Protein AF-A0A8J9X921-F1 (afdb_monomer)

Nearest PDB structures (foldseek):
  6xmj-assembly1_E  TM=9.086E-01  e=8.113E-04  Homo sapiens
  1j2p-assembly1_B  TM=8.891E-01  e=6.718E-04  Archaeoglobus fulgidus
  6z46-assembly1_Q  TM=9.374E-01  e=1.522E-03  Sulfolobus acidocaldarius
  8tm5-assembly1_D  TM=8.667E-01  e=5.924E-04  Homo sapiens
  8rvp-assembly1_G  TM=8.456E-01  e=6.718E-04  Saccharomyces cerevisiae

Structure (mmCIF, N/CA/C/O backbone):
data_AF-A0A8J9X921-F1
#
_entry.id   AF-A0A8J9X921-F1
#
loop_
_atom_site.group_PDB
_atom_site.id
_atom_site.type_symbol
_atom_site.label_atom_id
_atom_site.label_alt_id
_atom_site.label_comp_id
_atom_site.label_asym_id
_atom_site.label_entity_id
_atom_site.label_seq_id
_atom_site.pdbx_PDB_ins_code
_atom_site.Cartn_x
_atom_site.Cartn_y
_atom_site.Cartn_z
_atom_site.occupancy
_atom_site.B_iso_or_equiv
_atom_site.auth_seq_id
_atom_site.auth_comp_id
_atom_site.auth_asym_id
_atom_site.auth_atom_id
_atom_site.pdbx_PDB_model_num
ATOM 1 N N . MET A 1 1 ? 23.218 -2.780 -28.772 1.00 43.16 1 MET A N 1
ATOM 2 C CA . MET A 1 1 ? 23.100 -1.415 -28.214 1.00 43.16 1 MET A CA 1
ATOM 3 C C . MET A 1 1 ? 22.840 -1.559 -26.722 1.00 43.16 1 MET A C 1
ATOM 5 O O . MET A 1 1 ? 21.691 -1.705 -26.335 1.00 43.16 1 MET A O 1
ATOM 9 N N . GLY A 1 2 ? 23.903 -1.697 -25.925 1.00 48.72 2 GLY A N 1
ATOM 10 C CA . GLY A 1 2 ? 23.833 -2.260 -24.569 1.00 48.72 2 GLY A CA 1
ATOM 11 C C . GLY A 1 2 ? 24.239 -1.334 -23.420 1.00 48.72 2 GLY A C 1
ATOM 12 O O . GLY A 1 2 ? 24.101 -1.748 -22.281 1.00 48.72 2 GLY A O 1
ATOM 13 N N . ASP A 1 3 ? 24.670 -0.093 -23.673 1.00 47.94 3 ASP A N 1
ATOM 14 C CA . ASP A 1 3 ? 25.405 0.679 -22.649 1.00 47.94 3 ASP A CA 1
ATOM 15 C C . ASP A 1 3 ? 24.715 1.958 -22.143 1.00 47.94 3 ASP A C 1
ATOM 17 O O . ASP A 1 3 ? 25.296 2.706 -21.364 1.00 47.94 3 ASP A O 1
ATOM 21 N N . SER A 1 4 ? 23.462 2.231 -22.522 1.00 54.62 4 SER A N 1
ATOM 22 C CA . SER A 1 4 ? 22.727 3.420 -22.042 1.00 54.62 4 SER A CA 1
ATOM 23 C C . SER A 1 4 ? 21.691 3.132 -20.949 1.00 54.62 4 SER A C 1
ATOM 25 O O . SER A 1 4 ? 21.046 4.057 -20.466 1.00 54.62 4 SER A O 1
ATOM 27 N N . ALA A 1 5 ? 21.503 1.866 -20.562 1.00 54.72 5 ALA A N 1
ATOM 28 C CA . ALA A 1 5 ? 20.470 1.460 -19.602 1.00 54.72 5 ALA A CA 1
ATOM 29 C C . ALA A 1 5 ? 20.944 1.444 -18.136 1.00 54.72 5 ALA A C 1
ATOM 31 O O . ALA A 1 5 ? 20.113 1.350 -17.237 1.00 54.72 5 ALA A O 1
ATOM 32 N N . TYR A 1 6 ? 22.254 1.549 -17.883 1.00 49.69 6 TYR A N 1
ATOM 33 C CA . TYR A 1 6 ? 22.843 1.264 -16.566 1.00 49.69 6 TYR A CA 1
ATOM 34 C C . TYR A 1 6 ? 23.628 2.415 -15.925 1.00 49.69 6 TYR A C 1
ATOM 36 O O . TYR A 1 6 ? 24.435 2.189 -15.029 1.00 49.69 6 TYR A O 1
ATOM 44 N N . SER A 1 7 ? 23.372 3.664 -16.317 1.00 49.88 7 SER A N 1
ATOM 45 C CA . SER A 1 7 ? 23.903 4.811 -15.572 1.00 49.88 7 SER A CA 1
ATOM 46 C C . SER A 1 7 ? 22.968 6.011 -15.664 1.00 49.88 7 SER A C 1
ATOM 48 O O . SER A 1 7 ? 23.216 6.986 -16.368 1.00 49.88 7 SER A O 1
ATOM 50 N N . PHE A 1 8 ? 21.836 5.922 -14.971 1.00 61.16 8 PHE A N 1
ATOM 51 C CA . PHE A 1 8 ? 21.059 7.100 -14.609 1.00 61.16 8 PHE A CA 1
ATOM 52 C C . PHE A 1 8 ? 21.056 7.150 -13.090 1.00 61.16 8 PHE A C 1
ATOM 54 O O . PHE A 1 8 ? 20.586 6.215 -12.443 1.00 61.16 8 PHE A O 1
ATOM 61 N N . SER A 1 9 ? 21.624 8.209 -12.511 1.00 70.94 9 SER A N 1
ATOM 62 C CA . SER A 1 9 ? 21.480 8.431 -11.076 1.00 70.94 9 SER A CA 1
ATOM 63 C C . SER A 1 9 ? 19.980 8.400 -10.748 1.00 70.94 9 SER A C 1
ATOM 65 O O . SER A 1 9 ? 19.173 9.045 -11.427 1.00 70.94 9 SER A O 1
ATOM 67 N N . LEU A 1 10 ? 19.608 7.596 -9.746 1.00 74.69 10 LEU A N 1
ATOM 68 C CA . LEU A 1 10 ? 18.217 7.276 -9.386 1.00 74.69 10 LEU A CA 1
ATOM 69 C C . LEU A 1 10 ? 17.391 8.522 -9.025 1.00 74.69 10 LEU A C 1
ATOM 71 O O . LEU A 1 10 ? 16.164 8.485 -9.020 1.00 74.69 10 LEU A O 1
ATOM 75 N N . THR A 1 11 ? 18.071 9.635 -8.762 1.00 80.75 11 THR A N 1
ATOM 76 C CA . THR A 1 11 ? 17.508 10.927 -8.369 1.00 80.75 11 THR A CA 1
ATOM 77 C C . THR A 1 11 ? 17.832 12.040 -9.373 1.00 80.75 11 THR A C 1
ATOM 79 O O . THR A 1 11 ? 17.720 13.220 -9.050 1.00 80.75 11 THR A O 1
ATOM 82 N N . THR A 1 12 ? 18.229 11.699 -10.604 1.00 84.31 12 THR A N 1
ATOM 83 C CA . THR A 1 12 ? 18.520 12.697 -11.646 1.00 84.31 12 THR A CA 1
ATOM 84 C C . THR A 1 12 ? 17.244 13.246 -12.274 1.00 84.31 12 THR A C 1
ATOM 86 O O . THR A 1 12 ? 16.385 12.501 -12.751 1.00 84.31 12 THR A O 1
ATOM 89 N N . PHE A 1 13 ? 17.159 14.573 -12.345 1.00 87.06 13 PHE A N 1
ATOM 90 C CA . PHE A 1 13 ? 16.101 15.268 -13.067 1.00 87.06 13 PHE A CA 1
ATOM 91 C C . PHE A 1 13 ? 16.261 15.125 -14.587 1.00 87.06 13 PHE A C 1
ATOM 93 O O . PHE A 1 13 ? 17.347 15.268 -15.146 1.00 87.06 13 PHE A O 1
ATOM 100 N N . SER A 1 14 ? 15.149 14.880 -15.276 1.00 85.12 14 SER A N 1
ATOM 101 C CA . SER A 1 14 ? 15.068 14.972 -16.735 1.00 85.12 14 SER A CA 1
ATOM 102 C C . SER A 1 14 ? 15.237 16.413 -17.217 1.00 85.12 14 SER A C 1
ATOM 104 O O . SER A 1 14 ? 15.064 17.367 -16.460 1.00 85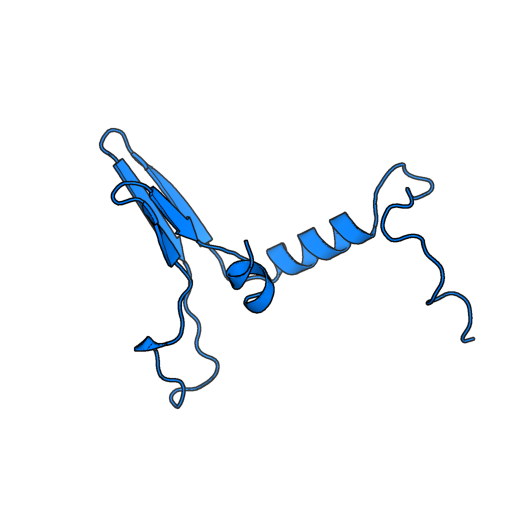.12 14 SER A O 1
ATOM 106 N N . ARG A 1 15 ? 15.435 16.588 -18.530 1.00 85.44 15 ARG A N 1
ATOM 107 C CA . ARG A 1 15 ? 15.433 17.911 -19.187 1.00 85.44 15 ARG A CA 1
ATOM 108 C C . ARG A 1 15 ? 14.131 18.704 -18.986 1.00 85.44 15 ARG A C 1
ATOM 110 O O . ARG A 1 15 ? 14.116 19.904 -19.212 1.00 85.44 15 ARG A O 1
ATOM 117 N N . THR A 1 16 ? 13.056 18.035 -18.566 1.00 88.62 16 THR A N 1
ATOM 118 C CA . THR A 1 16 ? 11.751 18.642 -18.252 1.00 88.62 16 THR A CA 1
ATOM 119 C C . THR A 1 16 ? 11.549 18.926 -16.758 1.00 88.62 16 THR A C 1
ATOM 121 O O . THR A 1 16 ? 10.464 19.331 -16.360 1.00 88.62 16 THR A O 1
ATOM 124 N N . GLY A 1 17 ? 12.562 18.691 -15.913 1.00 88.50 17 GLY A N 1
ATOM 125 C CA . GLY A 1 17 ? 12.476 18.911 -14.464 1.00 88.50 17 GLY A CA 1
ATOM 126 C C . GLY A 1 17 ? 11.742 17.810 -13.690 1.00 88.50 17 GLY A C 1
ATOM 127 O O . GLY A 1 17 ? 11.422 17.989 -12.522 1.00 88.50 17 GLY A O 1
ATOM 128 N N . LYS A 1 18 ? 11.483 16.656 -14.316 1.00 85.44 18 LYS A N 1
ATOM 129 C CA . LYS A 1 18 ? 10.824 15.496 -13.687 1.00 85.44 18 LYS A CA 1
ATOM 130 C C . LYS A 1 18 ? 11.812 14.406 -13.291 1.00 85.44 18 LYS A C 1
ATOM 132 O O . LYS A 1 18 ? 12.735 14.132 -14.059 1.00 85.44 18 LYS A O 1
ATOM 137 N N . LEU A 1 19 ? 11.568 13.734 -12.166 1.00 89.88 19 LEU A N 1
ATOM 138 C CA . LEU A 1 19 ? 12.273 12.511 -11.771 1.00 89.88 19 LEU A CA 1
ATOM 139 C C . LEU A 1 19 ? 11.594 11.295 -12.407 1.00 89.88 19 LEU A C 1
ATOM 141 O O . LEU A 1 19 ? 10.515 10.895 -11.976 1.00 89.88 19 LEU A O 1
ATOM 145 N N . LEU A 1 20 ? 12.227 10.686 -13.417 1.00 87.62 20 LEU A N 1
ATOM 146 C CA . LEU A 1 20 ? 11.609 9.564 -14.140 1.00 87.62 20 LEU A CA 1
ATOM 147 C C . LEU A 1 20 ? 11.315 8.366 -13.227 1.00 87.62 20 LEU A C 1
ATOM 149 O O . LEU A 1 20 ? 10.299 7.707 -13.409 1.00 87.62 20 LEU A O 1
ATOM 153 N N . GLN A 1 21 ? 12.159 8.111 -12.223 1.00 88.12 21 GLN A N 1
ATOM 154 C CA . GLN A 1 21 ? 11.941 7.013 -11.275 1.00 88.12 21 GLN A CA 1
ATOM 155 C C . GLN A 1 21 ? 10.637 7.176 -10.478 1.00 88.12 21 GLN A C 1
ATOM 157 O O . GLN A 1 21 ? 9.927 6.200 -10.256 1.00 88.12 21 GLN A O 1
ATOM 162 N N . ILE A 1 22 ? 10.266 8.411 -10.118 1.00 90.75 22 ILE A N 1
ATOM 163 C CA . ILE A 1 22 ? 8.993 8.691 -9.440 1.00 90.75 22 ILE A CA 1
ATOM 164 C C . ILE A 1 22 ? 7.814 8.477 -10.390 1.00 90.75 22 ILE A C 1
ATOM 166 O O . ILE A 1 22 ? 6.813 7.883 -10.005 1.00 90.75 22 ILE A O 1
ATOM 170 N N . GLU A 1 23 ? 7.941 8.900 -11.646 1.00 90.06 23 GLU A N 1
ATOM 171 C CA . GLU A 1 23 ? 6.904 8.684 -12.663 1.00 90.06 23 GLU A CA 1
ATOM 172 C C . GLU A 1 23 ? 6.674 7.179 -12.912 1.00 90.06 23 GLU A C 1
ATOM 174 O O . GLU A 1 23 ? 5.535 6.723 -13.027 1.00 90.06 23 GLU A O 1
ATOM 179 N N . TYR A 1 24 ? 7.736 6.367 -12.924 1.00 89.69 24 TYR A N 1
ATOM 180 C CA . TYR A 1 24 ? 7.611 4.908 -13.002 1.00 89.69 24 TYR A CA 1
ATOM 181 C C . TYR A 1 24 ? 6.947 4.306 -11.759 1.00 89.69 24 TYR A C 1
ATOM 183 O O . TYR A 1 24 ? 6.086 3.435 -11.901 1.00 89.69 24 TYR A O 1
ATOM 191 N N . ALA A 1 25 ? 7.274 4.795 -10.561 1.00 91.31 25 ALA A N 1
ATOM 192 C CA . ALA A 1 25 ? 6.621 4.360 -9.329 1.00 91.31 25 ALA A CA 1
ATOM 193 C C . ALA A 1 25 ? 5.118 4.697 -9.324 1.00 91.31 25 ALA A C 1
ATOM 195 O O . ALA A 1 25 ? 4.295 3.842 -8.996 1.00 91.31 25 ALA A O 1
ATOM 196 N N . LEU A 1 26 ? 4.735 5.897 -9.771 1.00 93.50 26 LEU A N 1
ATOM 197 C CA . LEU A 1 26 ? 3.328 6.292 -9.904 1.00 93.50 26 LEU A CA 1
ATOM 198 C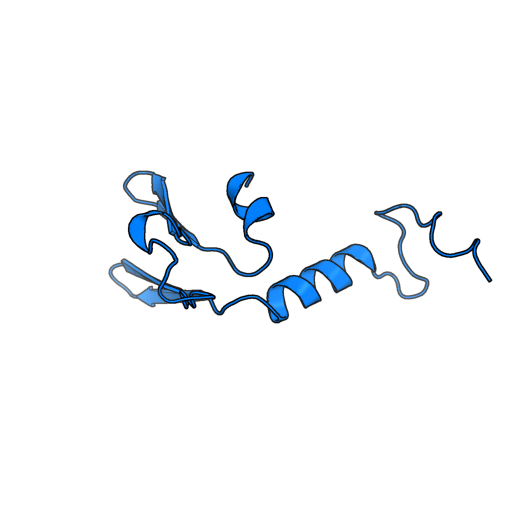 C . LEU A 1 26 ? 2.574 5.392 -10.891 1.00 93.50 26 LEU A C 1
ATOM 200 O O . LEU A 1 26 ? 1.452 4.971 -10.607 1.00 93.50 26 LEU A O 1
ATOM 204 N N . ASN A 1 27 ? 3.204 5.020 -12.008 1.00 92.44 27 ASN A N 1
ATOM 205 C CA . ASN A 1 27 ? 2.628 4.056 -12.947 1.00 92.44 27 ASN A CA 1
ATOM 206 C C . ASN A 1 27 ? 2.462 2.658 -12.325 1.00 92.44 27 ASN A C 1
ATOM 208 O O . ASN A 1 27 ? 1.477 1.974 -12.607 1.00 92.44 27 ASN A O 1
ATOM 212 N N . ALA A 1 28 ? 3.383 2.221 -11.461 1.00 91.12 28 ALA A N 1
ATOM 213 C CA . ALA A 1 28 ? 3.236 0.961 -10.733 1.00 91.12 28 ALA A CA 1
ATOM 214 C C . ALA A 1 28 ? 2.052 1.002 -9.749 1.00 91.12 28 ALA A C 1
ATOM 216 O O . ALA A 1 28 ? 1.295 0.036 -9.665 1.00 91.12 28 ALA A O 1
ATOM 217 N N . VAL A 1 29 ? 1.837 2.131 -9.063 1.00 93.56 29 VAL A N 1
ATOM 218 C CA . VAL A 1 29 ? 0.672 2.338 -8.182 1.00 93.56 29 VAL A CA 1
ATOM 219 C C . VAL A 1 29 ? -0.636 2.370 -8.976 1.00 93.56 29 VAL A C 1
ATOM 221 O O . VAL A 1 29 ? -1.621 1.774 -8.540 1.00 93.56 29 VAL A O 1
ATOM 224 N N . ALA A 1 30 ? -0.650 3.001 -10.155 1.00 92.50 30 ALA A N 1
ATOM 225 C CA . ALA A 1 30 ? -1.825 3.058 -11.030 1.00 92.50 30 ALA A CA 1
ATOM 226 C C . ALA A 1 30 ? -2.245 1.675 -11.564 1.00 92.50 30 ALA A C 1
ATOM 228 O O . ALA A 1 30 ? -3.433 1.410 -11.727 1.00 92.50 30 ALA A O 1
ATOM 229 N N . ASN A 1 31 ? -1.278 0.779 -11.791 1.00 89.81 31 ASN A N 1
ATOM 230 C CA . ASN A 1 31 ? -1.526 -0.632 -12.123 1.00 89.81 31 ASN A CA 1
ATOM 231 C C . ASN A 1 31 ? -1.782 -1.511 -10.884 1.00 89.81 31 ASN A C 1
ATOM 233 O O . ASN A 1 31 ? -2.087 -2.703 -11.004 1.00 89.81 31 ASN A O 1
ATOM 237 N N . GLY A 1 32 ? -1.636 -0.932 -9.693 1.00 89.56 32 GLY A N 1
ATOM 238 C CA . GLY A 1 32 ? -1.959 -1.558 -8.428 1.00 89.56 32 GLY A CA 1
ATOM 239 C C . GLY A 1 32 ? -3.452 -1.843 -8.293 1.00 89.56 32 GLY A C 1
ATOM 240 O O . GLY A 1 32 ? -4.305 -1.390 -9.053 1.00 89.56 32 GLY A O 1
ATOM 241 N N . ARG A 1 33 ? -3.784 -2.652 -7.293 1.00 91.50 33 ARG A N 1
ATOM 242 C CA . ARG A 1 33 ? -5.1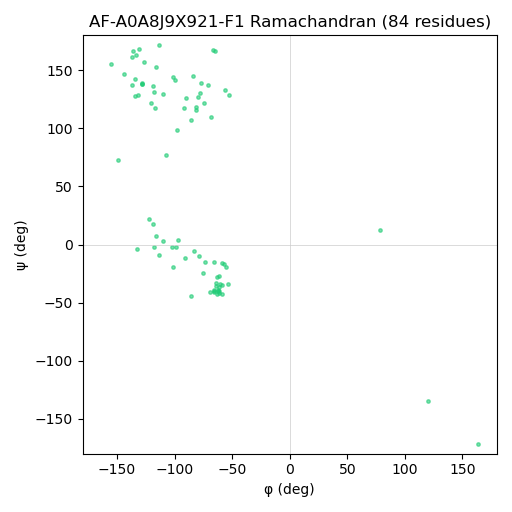78 -2.950 -6.965 1.00 91.50 33 ARG A CA 1
ATOM 243 C C . ARG A 1 33 ? -5.795 -1.774 -6.225 1.00 91.50 33 ARG A C 1
ATOM 245 O O . ARG A 1 33 ? -5.182 -1.241 -5.307 1.00 91.50 33 ARG A O 1
ATOM 252 N N . THR A 1 34 ? -7.038 -1.459 -6.561 1.00 93.50 34 THR A N 1
ATOM 253 C CA . THR A 1 34 ? -7.760 -0.328 -5.986 1.00 93.50 34 THR A CA 1
ATOM 254 C C . THR A 1 34 ? -7.829 -0.401 -4.461 1.00 93.50 34 THR A C 1
ATOM 256 O O . THR A 1 34 ? -8.185 -1.427 -3.873 1.00 93.50 34 THR A O 1
ATOM 259 N N . ALA A 1 35 ? -7.517 0.725 -3.833 1.00 94.38 35 ALA A N 1
ATOM 260 C CA . ALA A 1 35 ? -7.743 0.999 -2.427 1.00 94.38 35 ALA A CA 1
ATOM 261 C C . ALA A 1 35 ? -8.494 2.334 -2.318 1.00 94.38 35 ALA A C 1
ATOM 263 O O . ALA A 1 35 ? -8.217 3.262 -3.078 1.00 94.38 35 ALA A O 1
ATOM 264 N N . LEU A 1 36 ? -9.471 2.409 -1.418 1.00 95.31 36 LEU A N 1
ATOM 265 C CA . LEU A 1 36 ? -10.364 3.549 -1.234 1.00 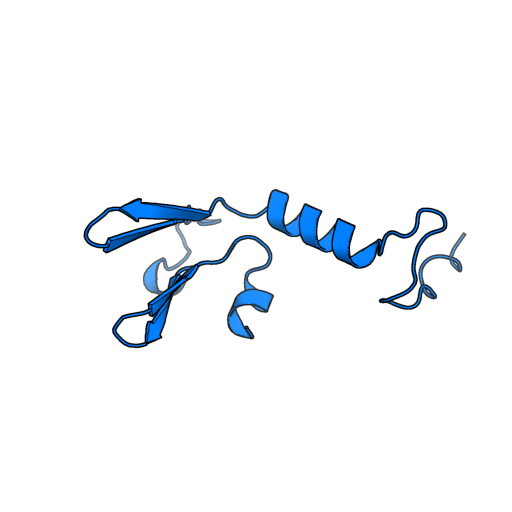95.31 36 LEU A CA 1
ATOM 266 C C . LEU A 1 36 ? -10.536 3.830 0.258 1.00 95.31 36 LEU A C 1
ATOM 268 O O . LEU A 1 36 ? -10.749 2.911 1.046 1.00 95.31 36 LEU A O 1
ATOM 272 N N . GLY A 1 37 ? -10.502 5.108 0.623 1.00 96.19 37 GLY A N 1
ATOM 273 C CA . GLY A 1 37 ? -10.902 5.595 1.938 1.00 96.19 37 GLY A CA 1
ATOM 274 C C . GLY A 1 37 ? -12.070 6.569 1.813 1.00 96.19 37 GLY A C 1
ATOM 275 O O . GLY A 1 37 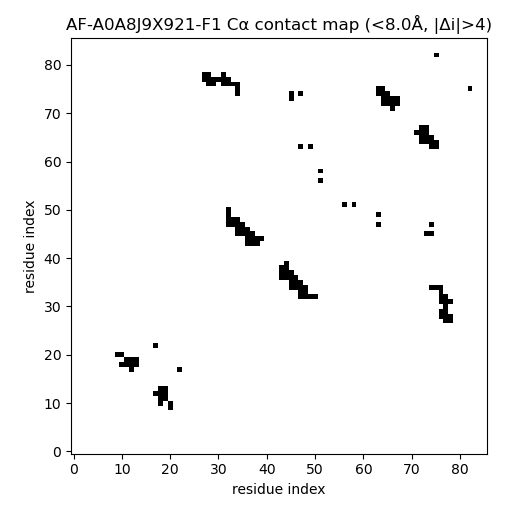? -12.054 7.438 0.943 1.00 96.19 37 GLY A O 1
ATOM 276 N N . ILE A 1 38 ? -13.073 6.438 2.678 1.00 97.06 38 ILE A N 1
ATOM 277 C CA . ILE A 1 38 ? -14.209 7.357 2.788 1.00 97.06 38 ILE A CA 1
ATOM 278 C C . ILE A 1 38 ? -14.215 7.928 4.202 1.00 97.06 38 ILE A C 1
ATOM 280 O O . ILE A 1 38 ? -14.311 7.186 5.178 1.00 97.06 38 ILE A O 1
ATOM 284 N N . CYS A 1 39 ? -14.131 9.252 4.304 1.00 96.75 39 CYS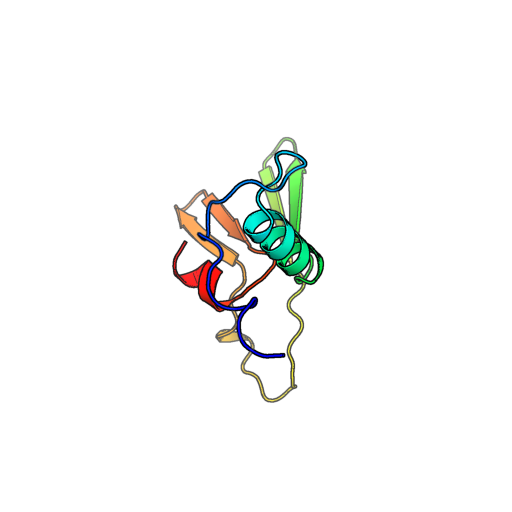 A N 1
ATOM 285 C CA . CYS A 1 39 ? -14.282 9.969 5.564 1.00 96.75 39 CYS A CA 1
ATOM 286 C C . CYS A 1 39 ? -15.757 10.336 5.770 1.00 96.75 39 CYS A C 1
ATOM 288 O O . CYS A 1 39 ? -16.374 10.951 4.898 1.00 96.75 39 CYS A O 1
ATOM 290 N N . ALA A 1 40 ? -16.313 9.950 6.913 1.00 96.81 40 ALA A N 1
ATOM 291 C CA . ALA A 1 40 ? -17.649 10.309 7.368 1.00 96.81 40 ALA A CA 1
ATOM 292 C C . ALA A 1 40 ? -17.550 11.193 8.622 1.00 96.81 40 ALA A C 1
ATOM 294 O O . ALA A 1 40 ? -16.478 11.364 9.196 1.00 96.81 40 ALA A O 1
ATOM 295 N N . LYS A 1 41 ? -18.679 11.757 9.068 1.00 97.00 41 LYS A N 1
ATOM 296 C CA . LYS A 1 41 ? -18.714 12.587 10.288 1.00 97.00 41 LYS A CA 1
ATOM 297 C C . LYS A 1 41 ? -18.242 11.830 11.531 1.00 97.00 41 LYS A C 1
ATOM 299 O O . LYS A 1 41 ? -17.596 12.418 12.390 1.00 97.00 41 LYS A O 1
ATOM 304 N N . ASP A 1 42 ? -18.543 10.537 11.582 1.00 95.38 42 ASP A N 1
ATOM 305 C CA . ASP A 1 42 ? -18.429 9.733 12.798 1.00 95.38 42 ASP A CA 1
ATOM 306 C C . ASP A 1 42 ? -17.274 8.719 12.711 1.00 95.38 42 ASP A C 1
ATOM 308 O O . ASP A 1 42 ? -17.083 7.908 13.614 1.00 95.38 42 ASP A O 1
ATOM 312 N N . GLY A 1 43 ? -16.509 8.726 11.614 1.00 94.62 43 GLY A N 1
ATOM 313 C CA . GLY A 1 43 ? -15.428 7.769 11.402 1.00 94.62 43 GLY A CA 1
ATOM 314 C C . GLY A 1 43 ? -14.940 7.686 9.960 1.00 94.62 43 GLY A C 1
ATOM 315 O O . GLY A 1 43 ? -15.322 8.474 9.097 1.00 94.62 43 GLY A O 1
ATOM 316 N N . VAL A 1 44 ? -14.081 6.703 9.697 1.00 95.81 44 VAL A N 1
ATOM 317 C CA . VAL A 1 44 ? -13.465 6.468 8.386 1.00 95.81 44 VAL A CA 1
ATOM 318 C C . VAL A 1 44 ? -13.674 5.012 7.986 1.00 95.81 44 VAL A C 1
ATOM 320 O O . VAL A 1 44 ? -13.516 4.108 8.803 1.00 95.81 44 VAL A O 1
ATOM 323 N N . VAL A 1 45 ? -14.007 4.784 6.718 1.00 95.38 45 VAL A N 1
ATOM 324 C CA . VAL A 1 45 ? -14.076 3.450 6.113 1.00 95.38 45 VAL A CA 1
ATOM 325 C C . VAL A 1 45 ? -12.931 3.310 5.126 1.00 95.38 45 VAL A C 1
ATOM 327 O O . VAL A 1 45 ? -12.760 4.161 4.259 1.00 95.38 45 VAL A O 1
ATOM 330 N N . ILE A 1 46 ? -12.166 2.227 5.232 1.00 95.50 46 ILE A N 1
ATOM 331 C CA . ILE A 1 46 ? -11.105 1.884 4.283 1.00 95.50 46 ILE A CA 1
ATOM 332 C C . ILE A 1 46 ? -11.480 0.552 3.632 1.00 95.50 46 ILE A C 1
ATOM 334 O O . ILE A 1 46 ? -11.834 -0.401 4.322 1.00 95.50 46 ILE A O 1
ATOM 338 N N . ALA A 1 47 ? -11.418 0.483 2.304 1.00 94.44 47 ALA A N 1
ATOM 339 C CA . ALA A 1 47 ? -11.750 -0.693 1.507 1.00 94.44 47 ALA A CA 1
ATOM 340 C C . ALA A 1 47 ? -10.678 -0.928 0.432 1.00 94.44 47 ALA A C 1
ATOM 342 O O . ALA A 1 47 ? -10.162 0.016 -0.161 1.00 94.44 47 ALA A O 1
ATOM 343 N N . THR A 1 48 ? -10.340 -2.184 0.144 1.00 94.06 48 THR A N 1
ATOM 344 C CA . THR A 1 48 ? -9.402 -2.529 -0.937 1.00 94.06 48 THR A CA 1
ATOM 345 C C . THR A 1 48 ? -9.813 -3.817 -1.627 1.00 94.06 48 THR A C 1
ATOM 347 O O . THR A 1 48 ? -10.334 -4.735 -0.993 1.00 94.06 48 THR A O 1
ATOM 350 N N . ASP A 1 49 ? -9.554 -3.894 -2.930 1.00 91.62 49 ASP A N 1
ATOM 351 C CA . ASP A 1 49 ? -9.756 -5.120 -3.690 1.00 91.62 49 ASP A CA 1
ATOM 352 C C . ASP A 1 49 ? -8.657 -6.147 -3.370 1.00 91.62 49 ASP A C 1
ATOM 354 O O . ASP A 1 49 ? -7.456 -5.915 -3.581 1.00 91.62 49 ASP A O 1
ATOM 358 N N . LYS A 1 50 ? -9.076 -7.319 -2.889 1.00 89.38 50 LYS A N 1
ATOM 359 C CA . LYS A 1 50 ? -8.218 -8.467 -2.589 1.00 89.38 50 LYS A CA 1
ATOM 360 C C . LYS A 1 50 ? -8.426 -9.562 -3.633 1.00 89.38 50 LYS A C 1
ATOM 362 O O . LYS A 1 50 ? -9.053 -10.588 -3.385 1.00 89.38 50 LYS A O 1
ATOM 367 N N . LYS A 1 51 ? -7.841 -9.351 -4.811 1.00 85.56 51 LYS A N 1
ATOM 368 C CA . LYS A 1 51 ? -7.836 -10.346 -5.885 1.00 85.56 51 LYS A CA 1
ATOM 369 C C . LYS A 1 51 ? -6.740 -11.390 -5.677 1.00 85.56 51 LYS A C 1
ATOM 371 O O . LYS A 1 51 ? -5.554 -11.060 -5.696 1.00 85.56 51 LYS A O 1
ATOM 376 N N . LEU A 1 52 ? -7.143 -12.648 -5.521 1.00 88.75 52 LEU A N 1
ATOM 377 C CA . LEU A 1 52 ? -6.233 -13.788 -5.415 1.00 88.75 52 LEU A CA 1
ATOM 378 C C . LEU A 1 52 ? -5.820 -14.281 -6.808 1.00 88.75 52 LEU A C 1
ATOM 380 O O . LEU A 1 52 ? -6.643 -14.259 -7.727 1.00 88.75 52 LEU A O 1
ATOM 384 N N . PRO A 1 53 ? -4.577 -14.757 -6.983 1.00 87.56 53 PRO A N 1
ATOM 385 C CA . PRO A 1 53 ? -4.129 -15.322 -8.254 1.00 87.56 53 PRO A CA 1
ATOM 386 C C . PRO A 1 53 ? -4.688 -16.730 -8.504 1.00 87.56 53 PRO A C 1
ATOM 388 O O . PRO A 1 53 ? -4.784 -17.155 -9.650 1.00 87.56 53 PRO A O 1
ATOM 391 N N . SER A 1 54 ? -5.044 -17.462 -7.446 1.00 92.75 54 SER A N 1
ATOM 392 C CA . SER A 1 54 ? -5.581 -18.820 -7.516 1.00 92.75 54 SER A CA 1
ATOM 393 C C . SER A 1 54 ? -6.424 -19.121 -6.279 1.00 92.75 54 SER A C 1
ATOM 395 O O . SER A 1 54 ? -6.196 -18.549 -5.214 1.00 92.75 54 SER A O 1
ATOM 397 N N . VAL A 1 55 ? -7.355 -20.065 -6.416 1.00 91.88 55 VAL A N 1
ATOM 398 C CA . VAL A 1 55 ? -8.148 -20.633 -5.312 1.00 91.88 55 VAL A CA 1
ATOM 399 C C . VAL A 1 55 ? -7.302 -21.429 -4.315 1.00 91.88 55 VAL A C 1
ATOM 401 O O . VAL A 1 55 ? -7.759 -21.712 -3.217 1.00 91.88 55 VAL A O 1
ATOM 404 N N . LEU A 1 56 ? -6.069 -21.781 -4.690 1.00 95.00 56 LEU A N 1
ATOM 405 C CA . LEU A 1 56 ? -5.118 -22.481 -3.823 1.00 95.00 56 LEU A CA 1
ATOM 406 C C . LEU A 1 56 ? -4.427 -21.551 -2.818 1.00 95.00 56 LEU A C 1
ATOM 408 O O . LEU A 1 56 ? -3.705 -22.024 -1.945 1.00 95.00 56 LEU A O 1
ATOM 412 N N . VAL A 1 57 ? -4.588 -20.233 -2.966 1.00 93.62 57 VAL A N 1
ATOM 413 C CA . VAL A 1 57 ? -3.963 -19.269 -2.062 1.00 93.62 57 VAL A CA 1
ATOM 414 C C . VAL A 1 57 ? -4.769 -19.178 -0.781 1.00 93.62 57 VAL A C 1
ATOM 416 O O . VAL A 1 57 ? -5.960 -18.867 -0.808 1.00 93.62 57 VAL A O 1
ATOM 419 N N . ASP A 1 58 ? -4.086 -19.363 0.344 1.00 92.25 58 ASP A N 1
ATOM 420 C CA . ASP A 1 58 ? -4.690 -19.125 1.640 1.00 92.25 58 ASP A CA 1
ATOM 421 C C . ASP A 1 58 ? -4.958 -17.629 1.840 1.00 92.25 58 ASP A C 1
ATOM 423 O O . ASP A 1 58 ? -4.058 -16.799 2.008 1.00 92.25 58 ASP A O 1
ATOM 427 N N . THR A 1 59 ? -6.242 -17.286 1.822 1.00 88.12 59 THR A N 1
ATOM 428 C CA . THR A 1 59 ? -6.705 -15.922 2.054 1.00 88.12 59 THR A CA 1
ATOM 429 C C . THR A 1 59 ? -6.341 -15.391 3.429 1.00 88.12 59 THR A C 1
ATOM 431 O O . THR A 1 59 ? -6.190 -14.174 3.546 1.00 88.12 59 THR A O 1
ATOM 434 N N . ALA A 1 60 ? -6.168 -16.237 4.444 1.00 88.88 60 ALA A N 1
ATOM 435 C CA . ALA A 1 60 ? -5.856 -15.788 5.796 1.00 88.88 60 ALA A CA 1
ATOM 436 C C . ALA A 1 60 ? -4.499 -15.072 5.869 1.00 88.88 60 ALA A C 1
ATOM 438 O O . ALA A 1 60 ? -4.340 -14.168 6.681 1.00 88.88 60 ALA A O 1
ATOM 439 N N . HIS A 1 61 ? -3.564 -15.413 4.975 1.00 87.38 61 HIS A N 1
ATOM 440 C CA . HIS A 1 61 ? -2.194 -14.890 4.971 1.00 87.38 61 HIS A CA 1
ATOM 441 C C . HIS A 1 61 ? -1.947 -13.742 3.983 1.00 87.38 61 HIS A C 1
A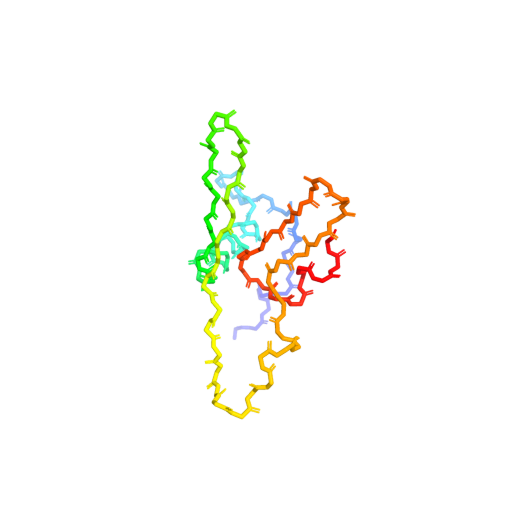TOM 443 O O . HIS A 1 61 ? -0.843 -13.201 3.909 1.00 87.38 61 HIS A O 1
ATOM 449 N N . VAL A 1 62 ? -2.955 -13.351 3.201 1.00 88.56 62 VAL A N 1
ATOM 450 C CA . VAL A 1 62 ? -2.836 -12.238 2.250 1.00 88.56 62 VAL A CA 1
ATOM 451 C C . VAL A 1 62 ? -3.406 -10.972 2.882 1.00 88.56 62 VAL A C 1
ATOM 453 O O . VAL A 1 62 ? -4.618 -10.749 2.861 1.00 88.56 62 VAL A O 1
ATOM 456 N N . HIS A 1 63 ? -2.539 -10.121 3.419 1.00 88.88 63 HIS A N 1
ATOM 457 C CA . HIS A 1 63 ? -2.938 -8.866 4.056 1.00 88.88 63 HIS A CA 1
ATOM 458 C C . HIS A 1 63 ? -2.751 -7.668 3.120 1.00 88.88 63 HIS A C 1
ATOM 460 O O . HIS A 1 63 ? -1.807 -7.596 2.330 1.00 88.88 63 HIS A O 1
ATOM 466 N N . LYS A 1 64 ? -3.707 -6.742 3.185 1.00 91.06 64 LYS A N 1
ATOM 467 C CA . LYS A 1 64 ? -3.680 -5.452 2.477 1.00 91.06 64 LYS A CA 1
ATOM 468 C C . LYS A 1 64 ? -4.033 -4.260 3.353 1.00 91.06 64 LYS A C 1
ATOM 470 O O . LYS A 1 64 ? -4.044 -3.126 2.879 1.00 91.06 64 LYS A O 1
ATOM 475 N N . MET A 1 65 ? -4.385 -4.552 4.592 1.00 91.44 65 MET A N 1
ATOM 476 C CA . MET A 1 65 ? -4.721 -3.592 5.615 1.00 91.44 65 MET A CA 1
ATOM 477 C C . MET A 1 65 ? -3.990 -4.041 6.863 1.00 91.44 65 MET A C 1
ATOM 479 O O . MET A 1 65 ? -4.160 -5.194 7.257 1.00 91.44 65 MET A O 1
ATOM 483 N N . GLU A 1 66 ? -3.234 -3.137 7.472 1.00 92.12 66 GLU A N 1
ATOM 484 C CA . GLU A 1 66 ? -2.702 -3.349 8.814 1.00 92.12 66 GLU A CA 1
ATOM 485 C C . GLU A 1 66 ? -3.282 -2.329 9.783 1.00 92.12 66 GLU A C 1
ATOM 487 O O . GLU A 1 66 ? -3.606 -1.190 9.431 1.00 92.12 66 GLU A O 1
ATOM 492 N N . THR A 1 67 ? -3.339 -2.748 11.042 1.00 93.38 67 THR A N 1
ATOM 493 C CA . THR A 1 67 ? -3.574 -1.865 12.181 1.00 93.38 67 THR A CA 1
ATOM 494 C C . THR A 1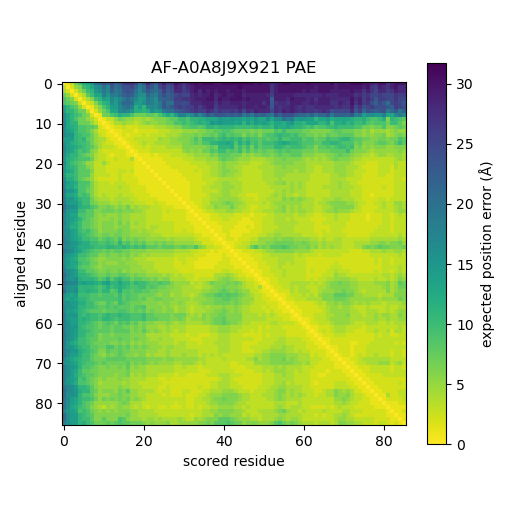 67 ? -2.219 -1.399 12.711 1.00 93.38 67 THR A C 1
ATOM 496 O O . THR A 1 67 ? -1.420 -2.224 13.143 1.00 93.38 67 THR A O 1
ATOM 499 N N . ILE A 1 68 ? -1.951 -0.092 12.672 1.00 92.62 68 ILE A N 1
ATOM 500 C CA . ILE A 1 68 ? -0.709 0.502 13.201 1.00 92.62 68 ILE A CA 1
ATOM 501 C C . ILE A 1 68 ? -0.878 0.784 14.697 1.00 92.62 68 ILE A C 1
ATOM 503 O O . ILE A 1 68 ? -0.009 0.483 15.511 1.00 92.62 68 ILE A O 1
ATOM 507 N N . THR A 1 69 ? -2.025 1.352 15.068 1.00 95.25 69 THR A N 1
ATOM 508 C CA . THR A 1 69 ? -2.416 1.636 16.454 1.00 95.25 69 THR A CA 1
ATOM 509 C C . THR A 1 69 ? -3.879 1.233 16.655 1.00 95.25 69 THR A C 1
ATOM 511 O O . THR A 1 69 ? -4.593 1.058 15.669 1.00 95.25 69 THR A O 1
ATOM 514 N N . PRO A 1 70 ? -4.391 1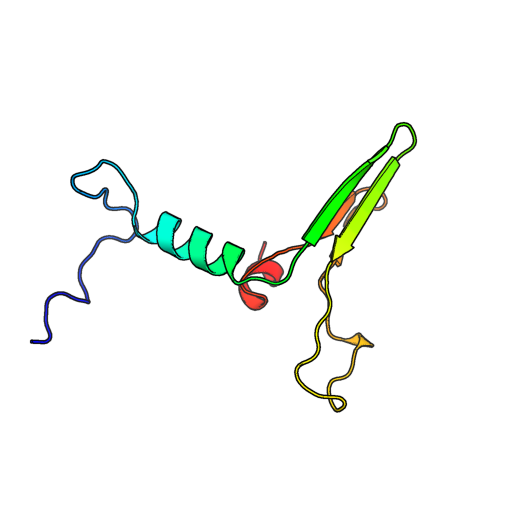.138 17.897 1.00 93.94 70 PRO A N 1
ATOM 515 C CA . PRO A 1 70 ? -5.793 0.775 18.139 1.00 93.94 70 PRO A CA 1
ATOM 516 C C . PRO A 1 70 ? -6.833 1.660 17.428 1.00 93.94 70 PRO A C 1
ATOM 518 O O . PRO A 1 70 ? -7.979 1.251 17.279 1.00 93.94 70 PRO A O 1
ATOM 521 N N . THR A 1 71 ? -6.451 2.866 16.998 1.00 93.38 71 THR A N 1
ATOM 522 C CA . THR A 1 71 ? -7.326 3.833 16.316 1.00 93.38 71 THR A CA 1
ATOM 523 C C . THR A 1 71 ? -6.936 4.097 14.863 1.00 93.38 71 THR A C 1
ATOM 525 O O . THR A 1 71 ? -7.671 4.789 14.162 1.00 93.38 71 THR A O 1
ATOM 528 N N . THR A 1 72 ? -5.784 3.598 14.406 1.00 93.12 72 THR A N 1
ATOM 529 C CA . THR A 1 72 ? -5.216 3.938 13.098 1.00 93.12 72 THR A CA 1
ATOM 530 C C . THR A 1 72 ? -4.800 2.678 12.361 1.00 93.12 72 THR A C 1
ATOM 532 O O . THR A 1 72 ? -4.025 1.865 12.862 1.00 93.12 72 THR A O 1
ATOM 535 N N . GLY A 1 73 ? -5.258 2.559 11.123 1.00 93.56 73 GLY A N 1
ATOM 536 C CA . GLY A 1 73 ? -4.808 1.542 10.186 1.00 93.56 73 GLY A CA 1
ATOM 537 C C . GLY A 1 73 ? -4.447 2.165 8.850 1.00 93.56 73 GLY A C 1
ATOM 538 O O . GLY A 1 73 ? -4.759 3.328 8.583 1.00 93.56 73 GLY A O 1
ATOM 539 N N . PHE A 1 74 ? -3.796 1.380 8.006 1.00 93.75 74 PHE A N 1
ATOM 540 C CA . PHE A 1 74 ? -3.474 1.792 6.649 1.00 93.75 74 PHE A CA 1
ATOM 541 C C . PHE A 1 74 ? -3.738 0.665 5.661 1.00 93.75 74 PHE A C 1
ATOM 543 O O . PHE A 1 74 ? -3.847 -0.501 6.032 1.00 93.75 74 PHE A O 1
ATOM 550 N N . CYS A 1 75 ? -3.851 1.034 4.391 1.00 94.75 75 CYS A N 1
ATOM 551 C CA . CYS A 1 75 ? -3.916 0.112 3.268 1.00 94.75 75 CYS A CA 1
ATOM 552 C C . CYS A 1 75 ? -2.972 0.604 2.170 1.00 94.75 75 CYS A C 1
ATOM 554 O O . CYS A 1 75 ? -2.578 1.772 2.174 1.00 94.75 75 CYS A O 1
ATOM 556 N N . TYR A 1 76 ? -2.624 -0.264 1.223 1.00 93.50 76 TYR A N 1
ATOM 557 C CA . TYR A 1 76 ? -1.729 0.094 0.124 1.00 93.50 76 TYR A CA 1
ATOM 558 C C . TYR A 1 76 ? -2.324 -0.223 -1.251 1.00 93.50 76 TYR A C 1
ATOM 560 O O . TYR A 1 76 ? -3.162 -1.115 -1.411 1.00 93.50 76 TYR A O 1
ATOM 568 N N . SER A 1 77 ? -1.815 0.481 -2.261 1.00 93.31 77 SER A N 1
ATOM 569 C CA . SER A 1 77 ? -1.925 0.113 -3.673 1.00 93.31 77 SER A CA 1
ATOM 570 C C . SER A 1 77 ? -0.534 0.142 -4.298 1.00 93.31 77 SER A C 1
ATOM 572 O O . SER A 1 77 ? 0.249 1.047 -4.022 1.00 93.31 77 SER A O 1
ATOM 574 N N . GLY A 1 78 ? -0.226 -0.848 -5.134 1.00 91.94 78 GLY A N 1
ATOM 575 C CA . GLY A 1 78 ? 1.068 -0.987 -5.799 1.00 91.94 78 GLY A CA 1
ATOM 576 C C . GLY A 1 78 ? 1.765 -2.294 -5.435 1.00 91.94 78 GLY A C 1
ATOM 577 O O . GLY A 1 78 ? 1.150 -3.364 -5.462 1.00 91.94 78 GLY A O 1
ATOM 578 N N . VAL A 1 79 ? 3.059 -2.206 -5.131 1.00 91.00 79 VAL A N 1
ATOM 579 C CA . VAL A 1 79 ? 3.955 -3.352 -4.938 1.00 91.00 79 VAL A CA 1
ATOM 580 C C . VAL A 1 79 ? 3.807 -3.921 -3.522 1.00 91.00 79 VAL A C 1
ATOM 582 O O . VAL A 1 79 ? 4.098 -3.257 -2.534 1.00 91.00 79 VAL A O 1
ATOM 585 N N . GLY A 1 80 ? 3.339 -5.168 -3.422 1.00 88.31 80 GLY A N 1
ATOM 586 C CA . GLY A 1 80 ? 3.048 -5.820 -2.137 1.00 88.31 80 GLY A CA 1
ATOM 587 C C . GLY A 1 80 ? 4.245 -6.001 -1.194 1.00 88.31 80 GLY A C 1
ATOM 588 O O . GLY A 1 80 ? 4.082 -5.774 0.002 1.00 88.31 80 GLY A O 1
ATOM 589 N N . PRO A 1 81 ? 5.435 -6.401 -1.680 1.00 90.19 81 PRO A N 1
ATOM 590 C CA . PRO A 1 81 ? 6.631 -6.472 -0.840 1.00 90.19 81 PRO A CA 1
ATOM 591 C C . PRO A 1 81 ? 7.017 -5.136 -0.198 1.00 90.19 81 PRO A C 1
ATOM 593 O O . PRO A 1 81 ? 7.306 -5.117 0.995 1.00 90.19 81 PRO A O 1
ATOM 596 N N . ASP A 1 82 ? 6.957 -4.038 -0.954 1.00 92.38 82 ASP A N 1
ATOM 597 C CA . ASP A 1 82 ? 7.363 -2.706 -0.490 1.00 92.38 82 ASP A CA 1
ATOM 598 C C . ASP A 1 82 ? 6.491 -2.235 0.679 1.00 92.38 82 ASP A C 1
ATOM 600 O O . ASP A 1 82 ? 7.005 -1.729 1.671 1.00 92.38 82 ASP A O 1
ATOM 604 N N . TYR A 1 83 ? 5.181 -2.502 0.614 1.00 90.94 83 TYR A N 1
ATOM 605 C CA . TYR A 1 83 ? 4.233 -2.215 1.695 1.00 90.94 83 TYR A CA 1
ATOM 606 C C . TYR A 1 83 ? 4.639 -2.807 3.047 1.00 90.94 83 TYR A C 1
ATOM 608 O O . TYR A 1 83 ? 4.373 -2.199 4.073 1.00 90.94 83 TYR A O 1
ATOM 616 N N . ARG A 1 84 ? 5.278 -3.982 3.068 1.00 87.88 84 ARG A N 1
ATOM 617 C CA . ARG A 1 84 ? 5.615 -4.669 4.326 1.00 87.88 84 ARG A CA 1
ATOM 618 C C . ARG A 1 84 ? 6.765 -4.005 5.085 1.00 87.88 84 ARG A C 1
ATOM 620 O O . ARG A 1 84 ? 7.009 -4.378 6.228 1.00 87.88 84 ARG A O 1
ATOM 627 N N . VAL A 1 85 ? 7.511 -3.124 4.422 1.00 92.12 85 VAL A N 1
ATOM 628 C CA . VAL A 1 85 ? 8.683 -2.435 4.980 1.00 92.12 85 VAL A CA 1
ATOM 629 C C . VAL A 1 85 ? 8.345 -1.000 5.406 1.00 92.12 85 VAL A C 1
ATOM 631 O O . VAL A 1 85 ? 9.090 -0.426 6.198 1.00 92.12 85 VAL A O 1
ATOM 634 N N . LEU A 1 86 ? 7.252 -0.433 4.883 1.00 85.25 86 LEU A N 1
ATOM 635 C CA . LEU A 1 86 ? 6.737 0.894 5.238 1.00 85.25 86 LEU A CA 1
ATOM 636 C C . LEU A 1 86 ? 6.068 0.888 6.616 1.00 85.25 86 LEU A C 1
ATOM 638 O O . LEU A 1 86 ? 6.258 1.894 7.335 1.00 85.25 86 LEU A O 1
#

Foldseek 3Di:
DPPPPPDDDQQDADPVRDRVNVVVQVVQLVVWWDWDWDDDPVAIDIDTDDDDPDPPDDPVPDDQKDDPDPRDIDGGTGDPVVVVVD

Radius of gyration: 17.87 Å; Cα contacts (8 Å, |Δi|>4): 73; chains: 1; bounding box: 44×41×46 Å

Mean predicted aligned error: 6.83 Å

Sequence (86 aa):
MGDSAYSFSLTTFSRTGKLLQIEYALNAVANGRTALGICAKDGVVIATDKKLPSVLVDTAHVHKMETITPTTGFCYSGVGPDYRVL

InterPro domains:
  IPR000426 Proteasome alpha-subunit, N-terminal domain [PF10584] (6-28)
  IPR000426 Proteasome alpha-subunit, N-terminal domain [SM00948] (6-28)
  IPR001353 Proteasome, subunit alpha/beta [PF00227] (29-86)
  IPR029055 Nucleophile aminohydrolases, N-terminal [G3DSA:3.60.20.10] (3-86)
  IPR029055 Nucleophile aminohydrolases, N-terminal [SSF56235] (5-86)
  IPR050115 Proteasome subunit alpha [PTHR11599] (10-86)

Secondary structure (DSSP, 8-state):
--SSSS---TTPBPTTS-BHHHHHHHHHHHTSPPEEEEEETTEEEEEE----S-TTS-GGG--SEEEEETTEEEE--S-HHHHTT-

Solvent-accessible surface area (backbone atoms only — not comparable to full-atom values): 5839 Å² total; per-residue (Å²): 143,84,81,82,84,84,80,70,66,84,81,50,64,43,101,84,73,43,48,59,60,57,55,52,50,52,51,46,35,71,72,24,48,61,60,49,75,47,83,54,99,90,50,73,50,76,51,65,65,84,82,72,96,49,92,85,57,66,65,92,78,63,78,62,64,50,75,80,46,103,90,42,65,54,70,67,55,35,65,70,75,62,61,78,76,109

pLDDT: mean 87.21, std 12.38, range [43.16, 97.06]

Organism: Phaeodactylum tricornutum (NCBI:txid2850)